Protein AF-A0ABC9TP26-F1 (afdb_monomer_lite)

pLDDT: mean 84.41, std 18.72, range [41.0, 98.38]

Radius of gyration: 18.38 Å; chains: 1; bounding box: 72×30×34 Å

Structure (mmCIF, N/CA/C/O backbone):
data_AF-A0ABC9TP26-F1
#
_entry.id   AF-A0ABC9TP26-F1
#
loop_
_atom_site.group_PDB
_atom_site.id
_atom_site.type_symbol
_atom_site.label_atom_id
_atom_site.label_alt_id
_atom_site.label_comp_id
_atom_site.label_asym_id
_atom_site.label_entity_id
_atom_site.label_seq_id
_atom_site.pdbx_PDB_ins_code
_atom_site.Cartn_x
_atom_site.Cartn_y
_atom_site.Cartn_z
_atom_site.occupancy
_atom_site.B_iso_or_equiv
_atom_site.auth_seq_id
_atom_site.auth_comp_id
_atom_site.auth_asym_id
_atom_site.auth_atom_id
_atom_site.pdbx_PDB_model_num
ATOM 1 N N . MET A 1 1 ? -57.073 4.319 11.121 1.00 42.69 1 MET A N 1
ATOM 2 C CA . MET A 1 1 ? -55.769 3.693 10.814 1.00 42.69 1 MET A CA 1
ATOM 3 C C . MET A 1 1 ? -54.971 4.643 9.929 1.00 42.69 1 MET A C 1
ATOM 5 O O . MET A 1 1 ? -55.357 4.848 8.791 1.00 42.69 1 MET A O 1
ATOM 9 N N . LYS A 1 2 ? -53.910 5.269 10.449 1.00 41.84 2 LYS A N 1
ATOM 10 C CA . LYS A 1 2 ? -52.912 5.992 9.644 1.00 41.84 2 LYS A CA 1
ATOM 11 C C . LYS A 1 2 ? -51.565 5.328 9.926 1.00 41.84 2 LYS A C 1
ATOM 13 O O . LYS A 1 2 ? -50.844 5.735 10.826 1.00 41.84 2 LYS A O 1
ATOM 18 N N . LYS A 1 3 ? -51.310 4.207 9.249 1.00 47.38 3 LYS A N 1
ATOM 19 C CA . LYS A 1 3 ? -50.003 3.542 9.237 1.00 47.38 3 LYS A CA 1
ATOM 20 C C . LYS A 1 3 ? -49.272 4.036 7.996 1.00 47.38 3 LYS A C 1
ATOM 22 O O . LYS A 1 3 ? -49.849 3.983 6.917 1.00 47.38 3 LYS A O 1
ATOM 27 N N . GLY A 1 4 ? -48.041 4.512 8.152 1.00 50.12 4 GLY A N 1
ATOM 28 C CA . GLY A 1 4 ? -47.207 4.840 6.995 1.00 50.12 4 GLY A CA 1
ATOM 29 C C . GLY A 1 4 ? -46.141 5.908 7.203 1.00 50.12 4 GLY A C 1
ATOM 30 O O . GLY A 1 4 ? -45.726 6.507 6.225 1.00 50.12 4 GLY A O 1
ATOM 31 N N . LEU A 1 5 ? -45.674 6.158 8.431 1.00 51.84 5 LEU A N 1
ATOM 32 C CA . LEU A 1 5 ? -44.532 7.053 8.680 1.00 51.84 5 LEU A CA 1
ATOM 33 C C . LEU A 1 5 ? -43.169 6.344 8.504 1.00 51.84 5 LEU A C 1
ATOM 35 O O . LEU A 1 5 ? -42.167 6.795 9.036 1.00 51.84 5 LEU A O 1
ATOM 39 N N . SER A 1 6 ? -43.106 5.208 7.803 1.00 51.06 6 SER A N 1
ATOM 40 C CA . SER A 1 6 ? -41.954 4.293 7.898 1.00 51.06 6 SER A CA 1
ATOM 41 C C . SER A 1 6 ? -41.142 4.108 6.611 1.00 51.06 6 SER A C 1
ATOM 43 O O . SER A 1 6 ? -40.437 3.112 6.488 1.00 51.06 6 SER A O 1
ATOM 45 N N . ILE A 1 7 ? -41.223 5.027 5.645 1.00 50.62 7 ILE A N 1
ATOM 46 C CA . ILE A 1 7 ? -40.463 4.907 4.379 1.00 50.62 7 ILE A CA 1
ATOM 47 C C . ILE A 1 7 ? -39.418 6.035 4.230 1.00 50.62 7 ILE A C 1
ATOM 49 O O . ILE A 1 7 ? -38.662 6.072 3.269 1.00 50.62 7 ILE A O 1
ATOM 53 N N . LEU A 1 8 ? -39.295 6.930 5.219 1.00 47.41 8 LEU A N 1
ATOM 54 C CA . LEU A 1 8 ? -38.427 8.113 5.129 1.00 47.41 8 LEU A CA 1
ATOM 55 C C . LEU A 1 8 ? -36.950 7.876 5.519 1.00 47.41 8 LEU A C 1
ATOM 57 O O . LEU A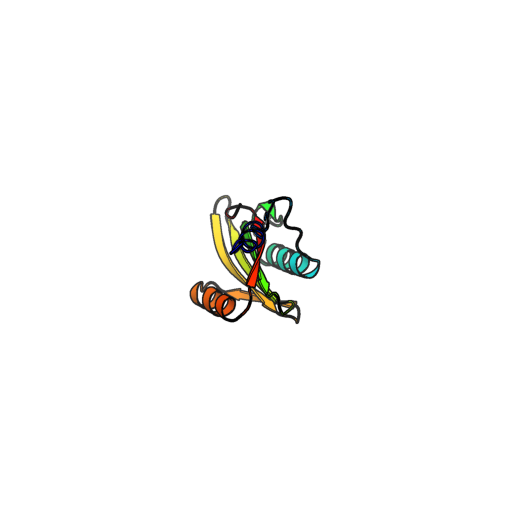 1 8 ? -36.172 8.819 5.488 1.00 47.41 8 LEU A O 1
ATOM 61 N N . LEU A 1 9 ? -36.537 6.659 5.899 1.00 49.06 9 LEU A N 1
ATOM 62 C CA . LEU A 1 9 ? -35.240 6.452 6.576 1.00 49.06 9 LEU A CA 1
ATOM 63 C C . LEU A 1 9 ? -34.271 5.451 5.930 1.00 49.06 9 LEU A C 1
ATOM 65 O O . LEU A 1 9 ? -33.179 5.277 6.453 1.00 49.06 9 LEU A O 1
ATOM 69 N N . MET A 1 10 ? -34.608 4.826 4.798 1.00 46.78 10 MET A N 1
ATOM 70 C CA . MET A 1 10 ? -33.730 3.807 4.182 1.00 46.78 10 MET A CA 1
ATOM 71 C C . MET A 1 10 ? -33.125 4.192 2.825 1.00 46.78 10 MET A C 1
ATOM 73 O O . MET A 1 10 ? -32.430 3.381 2.226 1.00 46.78 10 MET A O 1
ATOM 77 N N . LEU A 1 11 ? -33.356 5.412 2.326 1.00 47.22 11 LEU A N 1
ATOM 78 C CA . LEU A 1 11 ? -33.047 5.749 0.928 1.00 47.22 11 LEU A CA 1
ATOM 79 C C . LEU A 1 11 ? -31.828 6.643 0.678 1.00 47.22 11 LEU A C 1
ATOM 81 O O . LEU A 1 11 ? -31.513 6.869 -0.484 1.00 47.22 11 LEU A O 1
ATOM 85 N N . VAL A 1 12 ? -31.100 7.131 1.687 1.00 46.31 12 VAL A N 1
ATOM 86 C CA . VAL A 1 12 ? -29.942 8.011 1.418 1.00 46.31 12 VAL A CA 1
ATOM 87 C C . VAL A 1 12 ? -28.794 7.774 2.401 1.00 46.31 12 VAL A C 1
ATOM 89 O O . VAL A 1 12 ? -28.311 8.680 3.065 1.00 46.31 12 VAL A O 1
ATOM 92 N N . ALA A 1 13 ? -28.344 6.527 2.489 1.00 46.00 13 ALA A N 1
ATOM 93 C CA . ALA A 1 13 ? -26.960 6.223 2.856 1.00 46.00 13 ALA A CA 1
ATOM 94 C C . ALA A 1 13 ? -26.254 5.562 1.662 1.00 46.00 13 ALA A C 1
ATOM 96 O O . ALA A 1 13 ? -25.444 4.655 1.809 1.00 46.00 13 ALA A O 1
ATOM 97 N N . VAL A 1 14 ? -26.571 6.020 0.446 1.00 49.22 14 VAL A N 1
ATOM 98 C CA . VAL A 1 14 ? -25.613 5.933 -0.654 1.00 49.22 14 VAL A CA 1
ATOM 99 C C . VAL A 1 14 ? -24.560 6.968 -0.301 1.00 49.22 14 VAL A C 1
ATOM 101 O O . VAL A 1 14 ? -24.706 8.148 -0.611 1.00 49.22 14 VAL A O 1
ATOM 104 N N . ILE A 1 15 ? -23.564 6.529 0.468 1.00 52.81 15 ILE A N 1
ATOM 105 C CA . ILE A 1 15 ? -22.343 7.285 0.690 1.00 52.81 15 ILE A CA 1
ATOM 106 C C . ILE A 1 15 ? -21.819 7.561 -0.708 1.00 52.81 15 ILE A C 1
ATOM 108 O O . ILE A 1 15 ? -21.367 6.671 -1.428 1.00 52.81 15 ILE A O 1
ATOM 112 N N . THR A 1 16 ? -21.988 8.807 -1.118 1.00 45.94 16 THR A N 1
ATOM 113 C CA . THR A 1 16 ? -21.335 9.386 -2.266 1.00 45.94 16 THR A CA 1
ATOM 114 C C . THR A 1 16 ? -19.841 9.258 -2.007 1.00 45.94 16 THR A C 1
ATOM 116 O O . THR A 1 16 ? -19.231 10.139 -1.408 1.00 45.94 16 THR A O 1
ATOM 119 N N . LEU A 1 17 ? -19.240 8.155 -2.455 1.00 45.62 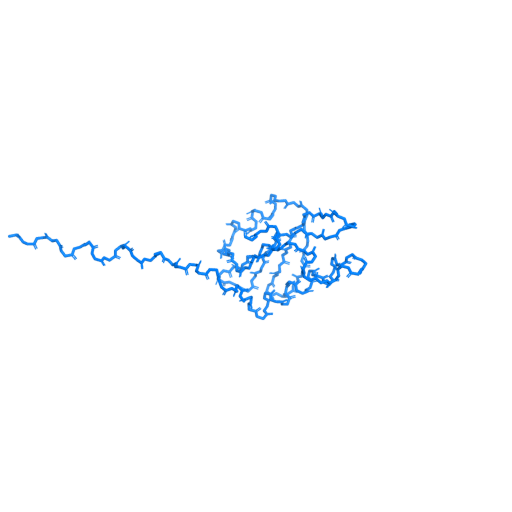17 LEU A N 1
ATOM 120 C CA . LEU A 1 17 ? -17.825 8.110 -2.790 1.00 45.62 17 LEU A CA 1
ATOM 121 C C . LEU A 1 17 ? -17.661 8.995 -4.028 1.00 45.62 17 LEU A C 1
ATOM 123 O O . LEU A 1 17 ? -17.472 8.532 -5.149 1.00 45.62 17 LEU A O 1
ATOM 127 N N . THR A 1 18 ? -17.830 10.302 -3.830 1.00 42.62 18 THR A N 1
ATOM 128 C CA . THR A 1 18 ? -17.322 11.316 -4.736 1.00 42.62 18 THR A CA 1
ATOM 129 C C . THR A 1 18 ? -15.824 11.101 -4.778 1.00 42.62 18 THR A C 1
ATOM 131 O O . THR A 1 18 ? -15.102 11.494 -3.864 1.00 42.62 18 THR A O 1
ATOM 134 N N . ALA A 1 19 ? -15.388 10.418 -5.831 1.00 41.00 19 ALA A N 1
ATOM 135 C CA . ALA A 1 19 ? -14.023 10.395 -6.302 1.00 41.00 19 ALA A CA 1
ATOM 136 C C . ALA A 1 19 ? -13.543 11.847 -6.442 1.00 41.00 19 ALA A C 1
ATOM 138 O O . ALA A 1 19 ? -13.814 12.520 -7.432 1.00 41.00 19 ALA A O 1
ATOM 139 N N . CYS A 1 20 ? -12.895 12.357 -5.401 1.00 41.81 20 CYS A N 1
ATOM 140 C CA . CYS A 1 20 ? -12.227 13.646 -5.410 1.00 41.81 20 CYS A CA 1
ATOM 141 C C . CYS A 1 20 ? -11.032 13.536 -4.461 1.00 41.81 20 CYS A C 1
ATOM 143 O O . CYS A 1 20 ? -11.118 13.874 -3.286 1.00 41.81 20 CYS A O 1
ATOM 145 N N . GLY A 1 21 ? -9.950 12.952 -4.985 1.00 46.22 21 GLY A N 1
ATOM 146 C CA . GLY A 1 21 ? -8.653 12.829 -4.325 1.00 46.22 21 GLY A CA 1
ATOM 147 C C . GLY A 1 21 ? -8.699 12.026 -3.031 1.00 46.22 21 GLY A C 1
ATOM 148 O O . GLY A 1 21 ? -8.729 12.609 -1.953 1.00 46.22 21 GLY A O 1
ATOM 149 N N . SER A 1 22 ? -8.655 10.695 -3.131 1.00 54.28 22 SER A N 1
ATOM 150 C CA . SER A 1 22 ? -8.297 9.821 -2.011 1.00 54.28 22 SER A CA 1
ATOM 151 C C . SER A 1 22 ? -6.983 10.312 -1.402 1.00 54.28 22 SER A C 1
ATOM 153 O O . SER A 1 22 ? -5.907 10.061 -1.943 1.00 54.28 22 SER A O 1
ATOM 155 N N . LYS A 1 23 ? -7.071 11.096 -0.328 1.00 73.75 23 LYS A N 1
ATOM 156 C CA . LYS A 1 23 ? -5.912 11.560 0.417 1.00 73.75 23 LYS A CA 1
ATOM 157 C C . LYS A 1 23 ? -5.637 10.490 1.454 1.00 73.75 23 LYS A C 1
ATOM 159 O O . LYS A 1 23 ? -6.394 10.370 2.414 1.00 73.75 23 LYS A O 1
ATOM 164 N N . LEU A 1 24 ? -4.594 9.701 1.216 1.00 89.00 24 LEU A N 1
ATOM 165 C CA . LEU A 1 24 ? -4.076 8.803 2.237 1.00 89.00 24 LEU A CA 1
ATOM 166 C C . LEU A 1 24 ? -3.756 9.621 3.489 1.00 89.00 24 LEU A C 1
ATOM 168 O O . LEU A 1 24 ? -3.357 10.792 3.411 1.00 89.00 24 LEU A O 1
ATOM 172 N N . ASP A 1 25 ? -3.930 9.003 4.651 1.00 91.06 25 ASP A N 1
ATOM 173 C CA . ASP A 1 25 ? -3.405 9.587 5.872 1.00 91.06 25 ASP A CA 1
ATOM 174 C C . ASP A 1 25 ? -1.861 9.576 5.856 1.00 91.06 25 ASP A C 1
ATOM 176 O O . ASP A 1 25 ? -1.204 9.131 4.909 1.00 91.06 25 ASP A O 1
ATOM 180 N N . LYS A 1 26 ? -1.245 10.083 6.925 1.00 93.12 26 LYS A N 1
ATOM 181 C CA . LYS A 1 26 ? 0.217 10.153 7.016 1.00 93.12 26 LYS A CA 1
ATOM 182 C C . LYS A 1 26 ? 0.887 8.773 6.934 1.00 93.12 26 LYS A C 1
ATOM 184 O O . LYS A 1 26 ? 1.984 8.677 6.389 1.00 93.12 26 LYS A O 1
ATOM 189 N N . THR A 1 27 ? 0.277 7.736 7.504 1.00 93.88 27 THR A N 1
ATOM 190 C CA . THR A 1 27 ? 0.813 6.370 7.495 1.00 93.88 27 THR A CA 1
ATOM 191 C C . THR A 1 27 ? 0.619 5.718 6.132 1.00 93.88 27 THR A C 1
ATOM 193 O O . THR A 1 27 ? 1.566 5.127 5.623 1.00 93.88 27 THR A O 1
ATOM 196 N N . GLY A 1 28 ? -0.534 5.905 5.494 1.00 94.94 28 GLY A N 1
ATOM 197 C CA . GLY A 1 28 ? -0.776 5.457 4.127 1.00 94.94 28 GLY A CA 1
ATOM 198 C C . GLY A 1 28 ? 0.179 6.102 3.116 1.00 94.94 28 GLY A C 1
ATOM 199 O O . GLY A 1 28 ? 0.734 5.410 2.263 1.00 94.94 28 GLY A O 1
ATOM 200 N N . GLU A 1 29 ? 0.453 7.406 3.238 1.00 95.50 29 GLU A N 1
ATOM 201 C CA . GLU A 1 29 ? 1.474 8.075 2.415 1.00 95.50 29 GLU A CA 1
ATOM 202 C C . GLU A 1 29 ? 2.878 7.515 2.687 1.00 95.50 29 GLU A C 1
ATOM 204 O O . GLU A 1 29 ? 3.656 7.313 1.756 1.00 95.50 29 GLU A O 1
ATOM 209 N N . GLU A 1 30 ? 3.224 7.234 3.947 1.00 96.12 30 GLU A N 1
ATOM 210 C CA . GLU A 1 30 ? 4.502 6.603 4.303 1.00 96.12 30 GLU A CA 1
ATOM 211 C C . GLU A 1 30 ? 4.640 5.213 3.666 1.00 96.12 30 GLU A C 1
ATOM 213 O O . GLU A 1 30 ? 5.673 4.920 3.063 1.00 96.12 30 GLU A O 1
ATOM 218 N N . PHE A 1 31 ? 3.593 4.390 3.746 1.00 97.38 31 PHE A N 1
ATOM 219 C CA . PHE A 1 31 ? 3.530 3.062 3.142 1.00 97.38 31 PHE A CA 1
ATOM 220 C C . PHE A 1 31 ? 3.728 3.114 1.622 1.00 97.38 31 PHE A C 1
ATOM 222 O O . PHE A 1 31 ? 4.644 2.481 1.096 1.00 97.38 31 PHE A O 1
ATOM 229 N N . LYS A 1 32 ? 2.945 3.945 0.921 1.00 96.44 32 LYS A N 1
ATOM 230 C CA . LYS A 1 32 ? 3.069 4.153 -0.530 1.00 96.44 32 LYS A CA 1
ATOM 231 C C . LYS A 1 32 ? 4.480 4.606 -0.914 1.00 96.44 32 LYS A C 1
ATOM 233 O O . LYS A 1 32 ? 5.087 4.049 -1.826 1.00 96.44 32 LYS A O 1
ATOM 238 N N . ASN A 1 33 ? 5.031 5.587 -0.199 1.00 95.94 33 ASN A N 1
ATOM 239 C CA . ASN A 1 33 ? 6.369 6.108 -0.479 1.00 95.94 33 ASN A CA 1
ATOM 240 C C . ASN A 1 33 ? 7.473 5.070 -0.229 1.00 95.94 33 ASN A C 1
ATOM 242 O O . ASN A 1 33 ? 8.461 5.060 -0.963 1.00 95.94 33 ASN A O 1
ATOM 246 N N . LYS A 1 34 ? 7.321 4.191 0.772 1.00 96.44 34 LYS A N 1
ATOM 247 C CA . LYS A 1 34 ? 8.251 3.071 0.984 1.00 96.44 34 LYS A CA 1
ATOM 248 C C . LYS A 1 34 ? 8.220 2.090 -0.186 1.00 96.44 34 LYS A C 1
ATOM 250 O O . LYS A 1 34 ? 9.291 1.770 -0.688 1.00 96.44 34 LYS A O 1
ATOM 255 N N . ILE A 1 35 ? 7.037 1.709 -0.679 1.00 97.19 35 ILE A N 1
ATOM 256 C CA . ILE A 1 35 ? 6.913 0.838 -1.862 1.00 97.19 35 ILE A CA 1
ATOM 257 C C . ILE A 1 35 ? 7.605 1.472 -3.071 1.00 97.19 35 ILE A C 1
ATOM 259 O O . ILE A 1 35 ? 8.459 0.844 -3.687 1.00 97.19 35 ILE A O 1
ATOM 263 N N . VAL A 1 36 ? 7.300 2.741 -3.374 1.00 95.88 36 VAL A N 1
ATOM 264 C CA . VAL A 1 36 ? 7.939 3.457 -4.493 1.00 95.88 36 VAL A CA 1
ATOM 265 C C . VAL A 1 36 ? 9.460 3.469 -4.344 1.00 95.88 36 VAL A C 1
ATOM 267 O O . VAL A 1 36 ? 10.171 3.316 -5.329 1.00 95.88 36 VAL A O 1
ATOM 270 N N . LYS A 1 37 ? 9.974 3.649 -3.125 1.00 94.06 37 LYS A N 1
ATOM 271 C CA . LYS A 1 37 ? 11.413 3.699 -2.861 1.00 94.06 37 LYS A CA 1
ATOM 272 C C . LYS A 1 37 ? 12.095 2.337 -3.015 1.00 94.06 37 LYS A C 1
ATOM 274 O O . LYS A 1 37 ? 13.205 2.296 -3.537 1.00 94.06 37 LYS A O 1
ATOM 279 N N . GLU A 1 38 ? 11.486 1.266 -2.514 1.00 93.88 38 GLU A N 1
ATOM 280 C CA . GLU A 1 38 ? 12.081 -0.078 -2.515 1.00 93.88 38 GLU A CA 1
ATOM 281 C C . GLU A 1 38 ? 11.969 -0.769 -3.875 1.00 93.88 38 GLU A C 1
ATOM 283 O O . GLU A 1 38 ? 12.870 -1.505 -4.265 1.00 93.88 38 GLU A O 1
ATOM 288 N N . GLU A 1 39 ? 10.911 -0.470 -4.627 1.00 93.44 39 GLU A N 1
ATOM 289 C CA . GLU A 1 39 ? 10.599 -1.131 -5.895 1.00 93.44 39 GLU A CA 1
ATOM 290 C C . GLU A 1 39 ? 10.867 -0.241 -7.122 1.00 93.44 39 GLU A C 1
ATOM 292 O O . GLU A 1 39 ? 10.520 -0.593 -8.249 1.00 93.44 39 GLU A O 1
ATOM 297 N N . ALA A 1 40 ? 11.481 0.932 -6.932 1.00 83.25 40 ALA A N 1
ATOM 298 C CA . ALA A 1 40 ? 11.883 1.795 -8.038 1.00 83.25 40 ALA A CA 1
ATOM 299 C C . ALA A 1 40 ? 12.871 1.074 -8.964 1.00 83.25 40 ALA A C 1
ATOM 301 O O . ALA A 1 40 ? 13.985 0.721 -8.572 1.00 83.25 40 ALA A O 1
ATOM 302 N N . TYR A 1 41 ? 12.504 0.952 -10.236 1.00 82.62 41 TYR A N 1
ATOM 303 C CA . TYR A 1 41 ? 13.406 0.476 -11.275 1.00 82.62 41 TYR A CA 1
ATOM 304 C C . TYR A 1 41 ? 14.066 1.649 -12.007 1.00 82.62 41 TYR A C 1
ATOM 306 O O . TYR A 1 41 ? 13.381 2.466 -12.624 1.00 82.62 41 TYR A O 1
ATOM 314 N N . LYS A 1 42 ? 15.404 1.716 -11.983 1.00 86.25 42 LYS A N 1
ATOM 315 C CA . LYS A 1 42 ? 16.201 2.797 -12.599 1.00 86.25 42 LYS A CA 1
ATOM 316 C C . LYS A 1 42 ? 15.694 4.186 -12.166 1.00 86.25 42 LYS A C 1
ATOM 318 O O . LYS A 1 42 ? 15.775 4.540 -10.995 1.00 86.25 42 LYS A O 1
ATOM 323 N N . ASP A 1 43 ? 15.192 4.972 -13.108 1.00 83.62 43 ASP A N 1
ATOM 324 C CA . ASP A 1 43 ? 14.661 6.322 -12.951 1.00 83.62 43 ASP A CA 1
ATOM 325 C C . ASP A 1 43 ? 13.137 6.356 -12.732 1.00 83.62 43 ASP A C 1
ATOM 327 O O . ASP A 1 43 ? 12.564 7.424 -12.515 1.00 83.62 43 ASP A O 1
ATOM 331 N N . LYS A 1 44 ? 12.468 5.195 -12.691 1.00 84.12 44 LYS A N 1
ATOM 332 C CA . LYS A 1 44 ? 11.023 5.061 -12.434 1.00 84.12 44 LYS A CA 1
ATOM 333 C C . LYS A 1 44 ? 10.684 5.125 -10.940 1.00 84.12 44 LYS A C 1
ATOM 335 O O . LYS A 1 44 ? 9.914 4.326 -10.423 1.00 84.12 44 LYS A O 1
ATOM 340 N N . ASN A 1 45 ? 11.248 6.104 -10.236 1.00 84.94 45 ASN A N 1
ATOM 341 C CA . ASN A 1 45 ? 11.073 6.321 -8.794 1.00 84.94 45 ASN A CA 1
ATOM 342 C C . ASN A 1 45 ? 9.910 7.267 -8.441 1.00 84.94 45 ASN A C 1
ATOM 344 O O . ASN A 1 45 ? 9.807 7.743 -7.310 1.00 84.94 45 ASN A O 1
ATOM 348 N N . LYS A 1 46 ? 9.058 7.581 -9.417 1.00 88.88 46 LYS A N 1
ATOM 349 C CA . LYS A 1 46 ? 7.859 8.398 -9.221 1.00 88.88 46 LYS A CA 1
ATOM 350 C C . LYS A 1 46 ? 6.626 7.515 -9.136 1.00 88.88 46 LYS A C 1
ATOM 352 O O . LYS A 1 46 ? 6.492 6.588 -9.931 1.00 88.88 46 LYS A O 1
ATOM 357 N N . GLU A 1 47 ? 5.703 7.887 -8.251 1.00 90.38 47 GLU A N 1
ATOM 358 C CA . GLU A 1 47 ? 4.405 7.226 -8.047 1.00 90.38 47 GLU A CA 1
ATOM 359 C C . GLU A 1 47 ? 3.628 7.002 -9.355 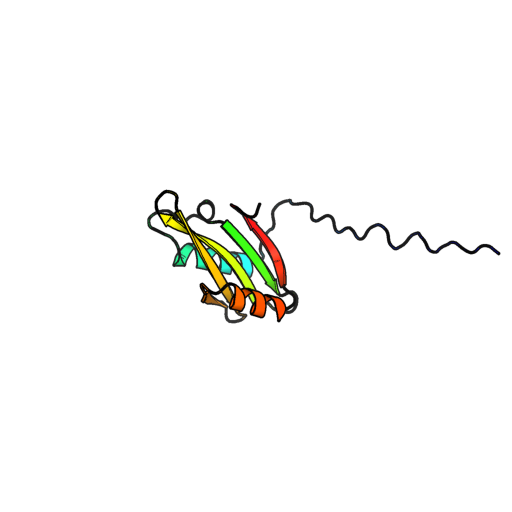1.00 90.38 47 GLU A C 1
ATOM 361 O O . GLU A 1 47 ? 3.020 5.955 -9.531 1.00 90.38 47 GLU A O 1
ATOM 366 N N . GLU A 1 48 ? 3.705 7.938 -10.306 1.00 90.88 48 GLU A N 1
ATOM 367 C CA . GLU A 1 48 ? 3.014 7.857 -11.604 1.00 90.88 48 GLU A CA 1
ATOM 368 C C . GLU A 1 48 ? 3.408 6.642 -12.462 1.00 90.88 48 GLU A C 1
ATOM 370 O O . GLU A 1 48 ? 2.662 6.266 -13.363 1.00 90.88 48 GLU A O 1
ATOM 375 N N . ASN A 1 49 ? 4.559 6.020 -12.178 1.00 92.69 49 ASN A N 1
ATOM 376 C CA . ASN A 1 49 ? 5.020 4.810 -12.863 1.00 92.69 49 ASN A CA 1
ATOM 377 C C . ASN A 1 49 ? 4.433 3.518 -12.277 1.00 92.69 49 ASN A C 1
ATOM 379 O O . ASN A 1 49 ? 4.661 2.441 -12.824 1.00 92.69 49 ASN A O 1
ATOM 383 N N . PHE A 1 50 ? 3.709 3.617 -11.165 1.00 94.88 50 PHE A N 1
ATOM 384 C CA . PHE A 1 50 ? 3.088 2.500 -10.470 1.00 94.88 50 PHE A CA 1
ATOM 385 C C . PHE A 1 50 ? 1.570 2.550 -10.666 1.00 94.88 50 PHE A C 1
ATOM 387 O O . PHE A 1 50 ? 0.982 3.586 -10.984 1.00 94.88 50 PHE A O 1
ATOM 394 N N . SER A 1 51 ? 0.900 1.421 -10.447 1.00 95.44 51 SER A N 1
ATOM 395 C CA . SER A 1 51 ? -0.550 1.414 -10.210 1.00 95.44 51 SER A CA 1
ATOM 396 C C . SER A 1 51 ? -0.813 0.884 -8.820 1.00 95.44 51 SER A C 1
ATOM 398 O O . SER A 1 51 ? -0.358 -0.210 -8.513 1.00 95.44 51 SER A O 1
ATOM 400 N N . PHE A 1 52 ? -1.540 1.642 -8.006 1.00 96.56 52 PHE A N 1
ATOM 401 C CA . PHE A 1 52 ? -1.812 1.288 -6.618 1.00 96.56 52 PHE A CA 1
ATOM 402 C C . PHE A 1 52 ? -3.296 1.033 -6.390 1.00 96.56 52 PHE A C 1
ATOM 404 O O . PHE A 1 52 ? -4.141 1.822 -6.819 1.00 96.56 52 PHE A O 1
ATOM 411 N N . LEU A 1 53 ? -3.590 -0.011 -5.627 1.00 97.19 53 LEU A N 1
ATOM 412 C CA . LEU A 1 53 ? -4.868 -0.244 -4.977 1.00 97.19 53 LEU A CA 1
ATOM 413 C C . LEU A 1 53 ? -4.594 -0.525 -3.498 1.00 97.19 53 LEU A C 1
ATOM 415 O O . LEU A 1 53 ? -4.187 -1.624 -3.131 1.00 97.19 53 LEU A O 1
ATOM 419 N N . ILE A 1 54 ? -4.764 0.501 -2.662 1.00 97.50 54 ILE A N 1
ATOM 420 C CA . ILE A 1 54 ? -4.389 0.463 -1.244 1.00 97.50 54 ILE A CA 1
ATOM 421 C C . ILE A 1 54 ? -5.633 0.321 -0.383 1.00 97.50 54 ILE A C 1
ATOM 423 O O . ILE A 1 54 ? -6.619 1.049 -0.548 1.00 97.50 54 ILE A O 1
ATOM 427 N N . TYR A 1 55 ? -5.528 -0.587 0.574 1.00 97.06 55 TYR A N 1
ATOM 428 C CA . TYR A 1 55 ? -6.516 -0.861 1.590 1.00 97.06 55 TYR A CA 1
ATOM 429 C C . TYR A 1 55 ? -5.991 -0.471 2.968 1.00 97.06 55 TYR A C 1
ATOM 431 O O . TYR A 1 55 ? -4.813 -0.677 3.262 1.00 97.06 55 TYR A O 1
ATOM 439 N N . GLN A 1 56 ? -6.881 0.039 3.810 1.00 96.38 56 GLN A N 1
ATOM 440 C CA . GLN A 1 56 ? -6.633 0.293 5.225 1.00 96.38 56 GLN A CA 1
ATOM 441 C C . GLN A 1 56 ? -7.597 -0.558 6.043 1.00 96.38 56 GLN A C 1
ATOM 443 O O . GLN A 1 56 ? -8.784 -0.616 5.723 1.00 96.38 56 GLN A O 1
ATOM 448 N N . ASP A 1 57 ? -7.084 -1.224 7.070 1.00 95.75 57 ASP A N 1
ATOM 449 C CA . ASP A 1 57 ? -7.923 -1.874 8.075 1.00 95.75 57 ASP A CA 1
ATOM 450 C C . ASP A 1 57 ? -8.567 -0.799 8.953 1.00 95.75 57 ASP A C 1
ATOM 452 O O . ASP A 1 57 ? -7.881 0.092 9.442 1.00 95.75 57 ASP A O 1
ATOM 456 N N . LYS A 1 58 ? -9.880 -0.843 9.151 1.00 92.50 58 LYS A N 1
ATOM 457 C CA . LYS A 1 58 ? -10.598 0.234 9.851 1.00 92.50 58 LYS A CA 1
ATOM 458 C C . LYS A 1 58 ? -10.377 0.244 11.359 1.00 92.50 58 LYS A C 1
ATOM 460 O O . LYS A 1 58 ? -10.521 1.291 11.990 1.00 92.50 58 LYS A O 1
ATOM 465 N N . ASP A 1 59 ? -10.023 -0.908 11.917 1.00 92.00 59 ASP A N 1
ATOM 466 C CA . ASP A 1 59 ? -9.870 -1.112 13.356 1.00 92.00 59 ASP A CA 1
ATOM 467 C C . ASP A 1 59 ? -8.406 -1.015 13.819 1.00 92.00 59 ASP A C 1
ATOM 469 O O . ASP A 1 59 ? -8.130 -1.025 15.020 1.00 92.00 59 ASP A O 1
ATOM 473 N N . SER A 1 60 ? -7.455 -0.899 12.889 1.00 89.44 60 SER A N 1
ATOM 474 C CA . SER A 1 60 ? -6.020 -0.824 13.177 1.00 89.44 60 SER A CA 1
ATOM 475 C C . SER A 1 60 ? -5.293 0.107 12.205 1.00 89.44 60 SER A C 1
ATOM 477 O O . SER A 1 60 ? -5.870 0.627 11.260 1.00 89.44 60 SER A O 1
ATOM 479 N N . ASN A 1 61 ? -3.996 0.344 12.408 1.00 88.81 61 ASN A N 1
ATOM 480 C CA . ASN A 1 61 ? -3.199 1.150 11.473 1.00 88.81 61 ASN A CA 1
ATOM 481 C C . ASN A 1 61 ? -2.444 0.282 10.449 1.00 88.81 61 ASN A C 1
ATOM 483 O O . ASN A 1 61 ? -1.294 0.568 10.111 1.00 88.81 61 ASN A O 1
ATOM 487 N N . ARG A 1 62 ? -3.076 -0.813 10.002 1.00 96.12 62 ARG A N 1
ATOM 488 C CA . ARG A 1 62 ? -2.507 -1.768 9.043 1.00 96.12 62 ARG A CA 1
ATOM 489 C C . ARG A 1 62 ? -2.943 -1.439 7.622 1.00 96.12 62 ARG A C 1
ATOM 491 O O . ARG A 1 62 ? -4.101 -1.098 7.382 1.00 96.12 62 ARG A O 1
ATOM 49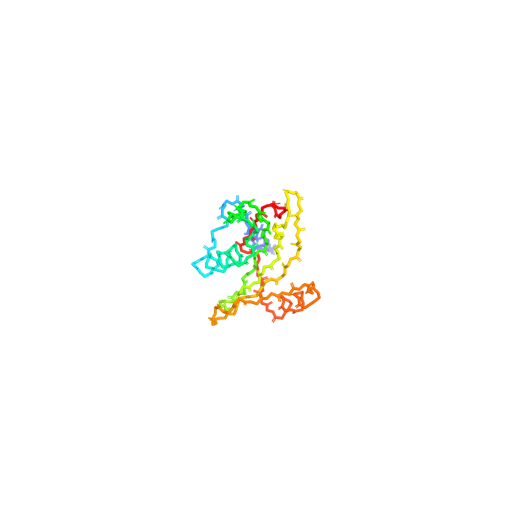8 N N . TYR A 1 63 ? -2.033 -1.629 6.673 1.00 97.75 63 TYR A N 1
ATOM 499 C CA . TYR A 1 63 ? -2.291 -1.401 5.256 1.00 97.75 63 TYR A CA 1
ATOM 500 C C . TYR A 1 63 ? -1.950 -2.618 4.413 1.00 97.75 63 TYR A C 1
ATOM 502 O O . TYR A 1 63 ? -1.021 -3.365 4.711 1.00 97.75 63 TYR A O 1
ATOM 510 N N . LEU A 1 64 ? -2.697 -2.771 3.326 1.00 98.06 64 LEU A N 1
ATOM 511 C CA . LEU A 1 64 ? -2.434 -3.733 2.267 1.00 98.06 64 LEU A CA 1
ATOM 512 C C . LEU A 1 64 ? -2.407 -2.992 0.934 1.00 98.06 64 LEU A C 1
ATOM 514 O O . LEU A 1 64 ? -3.157 -2.033 0.753 1.00 98.06 64 LEU A O 1
ATOM 518 N N . ALA A 1 65 ? -1.591 -3.427 -0.018 1.00 98.19 65 ALA A N 1
ATOM 519 C CA . ALA A 1 65 ? -1.643 -2.888 -1.370 1.00 98.19 65 ALA A CA 1
ATOM 520 C C . ALA A 1 65 ? -1.481 -3.971 -2.432 1.00 98.19 65 ALA A C 1
ATOM 522 O O . ALA A 1 65 ? -0.590 -4.807 -2.337 1.00 98.19 65 ALA A O 1
ATOM 523 N N . ASP A 1 66 ? -2.326 -3.895 -3.454 1.00 98.25 66 ASP A N 1
ATOM 524 C CA . ASP A 1 66 ? -2.128 -4.536 -4.751 1.00 98.25 66 ASP A CA 1
ATOM 525 C C . ASP A 1 66 ? -1.471 -3.497 -5.670 1.00 98.25 66 ASP A C 1
ATOM 527 O O . ASP A 1 66 ? -1.993 -2.386 -5.848 1.00 98.25 66 ASP A O 1
ATOM 531 N N . VAL A 1 67 ? -0.264 -3.808 -6.148 1.00 97.75 67 VAL A N 1
ATOM 532 C CA . VAL A 1 67 ? 0.598 -2.842 -6.827 1.00 97.75 67 VAL A CA 1
ATOM 533 C C . VAL A 1 67 ? 1.191 -3.423 -8.097 1.00 97.75 67 VAL A C 1
ATOM 535 O O . VAL A 1 67 ? 1.866 -4.447 -8.079 1.00 97.75 67 VAL A O 1
ATOM 538 N N . TRP A 1 68 ? 1.043 -2.683 -9.193 1.00 96.06 68 TRP A N 1
ATOM 539 C CA . TRP A 1 68 ? 1.802 -2.925 -10.416 1.00 96.06 68 TRP A CA 1
ATOM 540 C C . TRP A 1 68 ? 3.088 -2.103 -10.378 1.00 96.06 68 TRP A C 1
ATOM 542 O O . TRP A 1 68 ? 3.051 -0.879 -10.523 1.00 96.06 68 TRP A O 1
ATOM 552 N N . VAL A 1 69 ? 4.206 -2.793 -10.168 1.00 94.56 69 VAL A N 1
ATOM 553 C CA . VAL A 1 69 ? 5.563 -2.252 -10.044 1.00 94.56 69 VAL A CA 1
ATOM 554 C C . VAL A 1 69 ? 6.247 -2.206 -11.414 1.00 94.56 69 VAL A C 1
ATOM 556 O O . VAL A 1 69 ? 6.215 -3.212 -12.126 1.00 94.56 69 VAL A O 1
ATOM 559 N N . PRO A 1 70 ? 6.898 -1.097 -11.807 1.00 92.25 70 PRO A N 1
ATOM 560 C CA . PRO A 1 70 ? 7.610 -1.006 -13.080 1.00 92.25 70 PRO A CA 1
ATOM 561 C C . PRO A 1 70 ? 8.899 -1.846 -13.087 1.00 92.25 70 PRO A C 1
ATOM 563 O O . PRO A 1 70 ? 9.687 -1.768 -12.151 1.00 92.25 70 PRO A O 1
ATOM 566 N N . VAL A 1 71 ? 9.164 -2.585 -14.173 1.00 87.12 71 VAL A N 1
ATOM 567 C CA . VAL A 1 71 ? 10.383 -3.423 -14.304 1.00 87.12 71 VAL A CA 1
ATOM 568 C C . VAL A 1 71 ? 11.185 -3.200 -15.589 1.00 87.12 71 VAL A C 1
ATOM 570 O O . VAL A 1 71 ? 12.399 -3.358 -15.575 1.00 87.12 71 VAL A O 1
ATOM 573 N N . GLU A 1 72 ? 10.547 -2.791 -16.689 1.00 84.12 72 GLU A N 1
ATOM 574 C CA . GLU A 1 72 ? 11.201 -2.409 -17.956 1.00 84.12 72 GLU A CA 1
ATOM 575 C C . GLU A 1 72 ? 10.440 -1.242 -18.606 1.00 84.12 72 GLU A C 1
ATOM 577 O O . GLU A 1 72 ? 9.518 -0.706 -17.988 1.00 84.12 72 GLU A O 1
ATOM 582 N N . GLU A 1 73 ? 10.831 -0.794 -19.808 1.00 74.56 73 GLU A N 1
ATOM 583 C CA . GLU A 1 73 ? 10.304 0.428 -20.446 1.00 74.56 73 GLU A CA 1
ATOM 584 C C . GLU A 1 73 ? 8.767 0.452 -20.505 1.00 74.56 73 GLU A C 1
ATOM 586 O O . GLU A 1 73 ? 8.194 1.468 -20.114 1.00 74.56 73 GLU A O 1
ATOM 591 N N . ASP A 1 74 ? 8.119 -0.697 -20.736 1.00 76.12 74 ASP A N 1
ATOM 592 C CA . ASP A 1 74 ? 6.652 -0.822 -20.826 1.00 76.12 74 ASP A CA 1
ATOM 593 C C . ASP A 1 74 ? 6.056 -2.001 -20.029 1.00 76.12 74 ASP A C 1
ATOM 595 O O . ASP A 1 74 ? 4.902 -2.388 -20.228 1.00 76.12 74 ASP A O 1
ATOM 599 N N . SER A 1 75 ? 6.826 -2.579 -19.104 1.00 84.62 75 SER A N 1
ATOM 600 C CA . SER A 1 75 ? 6.415 -3.763 -18.337 1.00 84.62 75 SER A CA 1
ATOM 601 C C . SER A 1 75 ? 6.231 -3.444 -16.859 1.00 84.62 75 SER A C 1
ATOM 603 O O . SER A 1 75 ? 7.008 -2.686 -16.269 1.00 84.62 75 SER A O 1
ATOM 605 N N . ALA A 1 76 ? 5.229 -4.079 -16.250 1.00 89.81 76 ALA A N 1
ATOM 606 C CA . ALA A 1 76 ? 5.002 -4.036 -14.814 1.00 89.81 76 ALA A CA 1
ATOM 607 C C . ALA A 1 76 ? 4.669 -5.428 -14.269 1.00 89.81 76 ALA A C 1
ATOM 609 O O . ALA A 1 76 ? 3.972 -6.196 -14.936 1.00 89.81 76 ALA A O 1
ATOM 610 N N . LEU A 1 77 ? 5.148 -5.723 -13.062 1.00 94.25 77 LEU A N 1
ATOM 611 C CA . LEU A 1 77 ? 4.825 -6.936 -12.314 1.00 94.25 77 LEU A CA 1
ATOM 612 C C . LEU A 1 77 ? 3.864 -6.606 -11.178 1.00 94.25 77 LEU A C 1
ATOM 614 O O . LEU A 1 77 ? 3.967 -5.548 -10.561 1.00 94.25 77 LEU A O 1
ATOM 618 N N . GLU A 1 78 ? 2.924 -7.507 -10.929 1.00 96.69 78 GLU A N 1
ATOM 619 C CA . GLU A 1 78 ? 1.982 -7.378 -9.825 1.00 96.69 78 GLU A CA 1
ATOM 620 C C . GLU A 1 78 ? 2.603 -7.954 -8.550 1.00 96.69 78 GLU A C 1
ATOM 622 O O . GLU A 1 78 ? 3.077 -9.090 -8.533 1.00 96.69 78 GLU A O 1
ATOM 627 N N . TYR A 1 79 ? 2.601 -7.151 -7.492 1.00 97.69 79 TYR A N 1
ATOM 628 C CA . TYR A 1 79 ? 3.078 -7.517 -6.169 1.00 97.69 79 TYR A CA 1
ATOM 629 C C . TYR A 1 79 ? 2.082 -7.064 -5.108 1.00 97.69 79 TYR A C 1
ATOM 631 O O . TYR A 1 79 ? 1.387 -6.056 -5.254 1.00 97.69 79 TYR A O 1
ATOM 639 N N . TYR A 1 80 ? 2.071 -7.802 -4.006 1.00 98.31 80 TYR A N 1
ATOM 640 C CA . TYR A 1 80 ? 1.207 -7.559 -2.866 1.00 98.31 80 TYR A CA 1
ATOM 641 C C . TYR A 1 80 ? 2.044 -7.104 -1.678 1.00 98.31 80 TYR A C 1
ATOM 643 O O . TYR A 1 80 ? 2.991 -7.787 -1.289 1.00 98.31 80 TYR A O 1
ATOM 651 N N . PHE A 1 81 ? 1.692 -5.963 -1.097 1.00 98.38 81 PHE A N 1
ATOM 652 C CA . PHE A 1 81 ? 2.436 -5.354 0.000 1.00 98.38 81 PHE A CA 1
ATOM 653 C C . PHE A 1 81 ? 1.608 -5.292 1.273 1.00 98.38 81 PHE A C 1
ATOM 655 O O . PHE A 1 81 ? 0.396 -5.072 1.229 1.00 98.38 81 PHE A O 1
ATOM 662 N N . TYR A 1 82 ? 2.295 -5.426 2.402 1.00 97.69 82 TYR A N 1
ATOM 663 C CA . TYR A 1 82 ? 1.718 -5.427 3.739 1.00 97.69 82 TYR A CA 1
ATOM 664 C C . TYR A 1 82 ? 2.450 -4.400 4.593 1.00 97.69 82 TYR A C 1
ATOM 666 O O . TYR A 1 82 ? 3.674 -4.284 4.519 1.00 97.69 82 TYR A O 1
ATOM 674 N N . TYR A 1 83 ? 1.698 -3.666 5.403 1.00 97.19 83 TYR A N 1
ATOM 675 C CA . TYR A 1 83 ? 2.228 -2.710 6.361 1.00 97.19 83 TYR A CA 1
ATOM 676 C C . TYR A 1 83 ? 1.565 -2.936 7.709 1.00 97.19 83 TYR A C 1
ATOM 678 O O . TYR A 1 83 ? 0.362 -2.709 7.855 1.00 97.19 83 TYR A O 1
ATOM 686 N N . ASP A 1 84 ? 2.330 -3.426 8.676 1.00 94.19 84 ASP A N 1
ATOM 687 C CA . ASP A 1 84 ? 1.831 -3.636 10.031 1.00 94.19 84 ASP A CA 1
ATOM 688 C C . ASP A 1 84 ? 1.893 -2.350 10.876 1.00 94.19 84 ASP A C 1
ATOM 690 O O . ASP A 1 84 ? 2.371 -1.299 10.440 1.0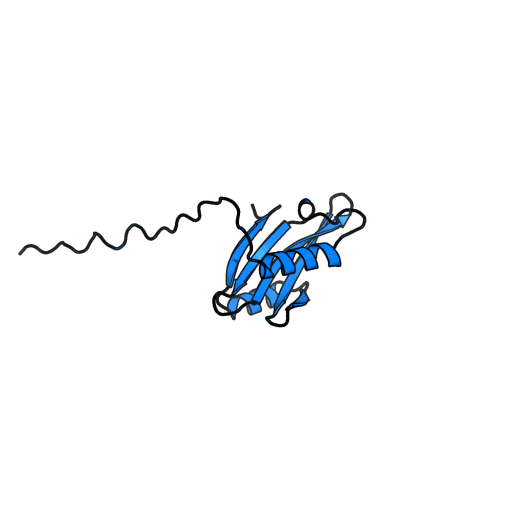0 94.19 84 ASP A O 1
ATOM 694 N N . GLU A 1 85 ? 1.392 -2.422 12.109 1.00 93.31 85 GLU A N 1
ATOM 695 C CA . GLU A 1 85 ? 1.373 -1.284 13.038 1.00 93.31 85 GLU A CA 1
ATOM 696 C C . GLU A 1 85 ? 2.786 -0.837 13.460 1.00 93.31 85 GLU A C 1
ATOM 698 O O . GLU A 1 85 ? 3.006 0.341 13.756 1.00 93.31 85 GLU A O 1
ATOM 703 N N . ASP A 1 86 ? 3.757 -1.755 13.403 1.00 94.81 86 ASP A N 1
ATOM 704 C CA . ASP A 1 86 ? 5.187 -1.498 13.599 1.00 94.81 86 ASP A CA 1
ATOM 705 C C . ASP A 1 86 ? 5.853 -0.897 12.347 1.00 94.81 86 ASP A C 1
ATOM 707 O O . ASP A 1 86 ? 7.068 -0.662 12.336 1.00 94.81 86 ASP A O 1
ATOM 711 N N . LYS A 1 87 ? 5.071 -0.602 11.298 1.00 93.12 87 LYS A N 1
ATOM 712 C CA . LYS A 1 87 ? 5.515 0.012 10.042 1.00 93.12 87 LYS A CA 1
ATOM 713 C C . LYS A 1 87 ? 6.517 -0.842 9.268 1.00 93.12 87 LYS A C 1
ATOM 715 O O . LYS A 1 87 ? 7.370 -0.303 8.542 1.00 93.12 87 LYS A O 1
ATOM 720 N N . ARG A 1 88 ? 6.444 -2.162 9.425 1.00 95.56 88 ARG A N 1
ATOM 721 C CA . ARG A 1 88 ? 7.239 -3.113 8.648 1.00 95.56 88 ARG A CA 1
ATOM 722 C C . ARG A 1 88 ? 6.584 -3.299 7.292 1.00 95.56 88 ARG A C 1
ATOM 724 O O . ARG A 1 88 ? 5.388 -3.551 7.214 1.00 95.56 88 ARG A O 1
ATOM 731 N N . LEU A 1 89 ? 7.384 -3.131 6.244 1.00 97.12 89 LEU A N 1
ATOM 732 C CA . LEU A 1 89 ? 6.968 -3.396 4.876 1.00 97.12 89 LEU A CA 1
ATOM 733 C C . LEU A 1 89 ? 7.318 -4.843 4.545 1.00 97.12 89 LEU A C 1
ATOM 735 O O . LEU A 1 89 ? 8.477 -5.232 4.678 1.00 97.12 89 LEU A O 1
ATOM 739 N N . ASP A 1 90 ? 6.320 -5.610 4.126 1.00 96.94 90 ASP A N 1
ATOM 740 C CA . ASP A 1 90 ? 6.509 -6.965 3.613 1.00 96.94 90 ASP A CA 1
ATOM 741 C C . ASP A 1 90 ? 5.927 -7.087 2.201 1.00 96.94 90 ASP A C 1
ATOM 743 O O . ASP A 1 90 ? 5.034 -6.320 1.820 1.00 96.94 90 ASP A O 1
ATOM 747 N N . LYS A 1 91 ? 6.437 -8.047 1.426 1.00 96.44 91 LYS A N 1
ATOM 748 C CA . LYS A 1 91 ? 6.088 -8.263 0.017 1.00 96.44 91 LYS A CA 1
ATOM 749 C C . LYS A 1 91 ? 5.747 -9.725 -0.250 1.00 96.44 91 LYS A C 1
ATOM 751 O O . LYS A 1 91 ? 6.417 -10.637 0.222 1.00 96.44 91 LYS A O 1
ATOM 756 N N . SER A 1 92 ? 4.743 -9.951 -1.089 1.00 95.75 92 SER A N 1
ATOM 757 C CA . SER A 1 92 ? 4.361 -11.270 -1.580 1.00 95.75 92 SER A CA 1
ATOM 758 C C . SER A 1 92 ? 4.009 -11.239 -3.065 1.00 95.75 92 SER A C 1
ATOM 760 O O . SER A 1 92 ? 3.526 -10.238 -3.587 1.00 95.75 92 SER A O 1
ATOM 762 N N . GLU A 1 93 ? 4.206 -12.372 -3.730 1.00 96.38 93 GLU A N 1
ATOM 763 C CA . GLU A 1 93 ? 3.699 -12.660 -5.082 1.00 96.38 93 GLU A CA 1
ATOM 764 C C . GLU A 1 93 ? 2.387 -13.466 -5.035 1.00 96.38 93 GLU A C 1
ATOM 766 O O . GLU A 1 93 ? 1.752 -13.715 -6.057 1.00 96.38 93 GLU A O 1
ATOM 771 N N . SER A 1 94 ? 1.963 -13.909 -3.844 1.00 97.12 94 SER A N 1
ATOM 772 C CA . SER A 1 94 ? 0.799 -14.778 -3.683 1.00 97.12 94 SER A CA 1
ATOM 773 C C . SER A 1 94 ? -0.478 -13.971 -3.494 1.00 97.12 94 SER A C 1
ATOM 775 O O . SER A 1 94 ? -0.761 -13.470 -2.403 1.00 97.12 94 SER A O 1
ATOM 777 N N . LYS A 1 95 ? -1.306 -13.945 -4.541 1.00 96.69 95 LYS A N 1
ATOM 778 C CA . LYS A 1 95 ? -2.655 -13.380 -4.468 1.00 96.69 95 LYS A CA 1
ATOM 779 C C . LYS A 1 95 ? -3.517 -14.052 -3.400 1.00 96.69 95 LYS A C 1
ATOM 781 O O . LYS A 1 95 ? -4.261 -13.378 -2.701 1.00 96.69 95 LYS A O 1
ATOM 786 N N . ALA A 1 96 ? -3.406 -15.373 -3.264 1.00 97.44 96 ALA A N 1
ATOM 787 C CA . ALA A 1 96 ? -4.185 -16.122 -2.284 1.00 97.44 96 ALA A CA 1
ATOM 788 C C . ALA A 1 96 ? -3.858 -15.673 -0.851 1.00 97.44 96 ALA A C 1
ATOM 790 O O . ALA A 1 96 ? -4.767 -15.396 -0.080 1.00 97.44 96 ALA A O 1
ATOM 791 N N . ALA A 1 97 ? -2.570 -15.505 -0.526 1.00 96.38 97 ALA A N 1
ATOM 792 C CA . ALA A 1 97 ? -2.160 -15.015 0.791 1.00 96.38 97 ALA A CA 1
ATOM 793 C C . ALA A 1 97 ? -2.642 -13.576 1.049 1.00 96.38 97 ALA A C 1
ATOM 795 O O . ALA A 1 97 ? -3.059 -13.252 2.160 1.00 96.38 97 ALA A O 1
ATOM 796 N N . PHE A 1 98 ? -2.621 -12.729 0.017 1.00 97.94 98 PHE A N 1
ATOM 797 C CA . PHE A 1 98 ? -3.143 -11.367 0.098 1.00 97.94 98 PHE A CA 1
ATOM 798 C C . PHE A 1 98 ? -4.649 -11.339 0.356 1.00 97.94 98 PHE A C 1
ATOM 800 O O . PHE A 1 98 ? -5.109 -10.621 1.244 1.00 97.94 98 PHE A O 1
ATOM 807 N N . ASP A 1 99 ? -5.411 -12.135 -0.394 1.00 97.69 99 ASP A N 1
ATOM 808 C CA . ASP A 1 99 ? -6.863 -12.219 -0.257 1.00 97.69 99 ASP A CA 1
ATOM 809 C C . ASP A 1 99 ? -7.261 -12.805 1.108 1.00 97.69 99 ASP A C 1
ATOM 811 O O . ASP A 1 99 ? -8.177 -12.279 1.739 1.00 97.69 99 ASP A O 1
ATOM 815 N N . ASP A 1 100 ? -6.538 -13.813 1.607 1.00 97.25 100 ASP A N 1
ATOM 816 C CA . ASP A 1 100 ? -6.744 -14.380 2.946 1.00 97.25 100 ASP A CA 1
ATOM 817 C C . ASP A 1 100 ? -6.476 -13.340 4.046 1.00 97.25 100 ASP A C 1
ATOM 819 O O . ASP A 1 100 ? -7.293 -13.162 4.953 1.00 97.25 100 ASP A O 1
ATOM 823 N N . MET A 1 101 ? -5.364 -12.597 3.953 1.00 95.25 101 MET A N 1
ATOM 824 C CA . MET A 1 101 ? -5.047 -11.524 4.901 1.00 95.25 101 MET A CA 1
ATOM 825 C C . MET A 1 101 ? -6.115 -10.429 4.864 1.00 95.25 101 MET A C 1
ATOM 827 O O . MET A 1 101 ? -6.622 -10.013 5.906 1.00 95.25 101 MET A O 1
ATOM 831 N N . LYS A 1 102 ? -6.507 -9.994 3.667 1.00 96.25 102 LYS A N 1
ATOM 832 C CA . LYS A 1 102 ? -7.551 -8.989 3.479 1.00 96.25 102 LYS A CA 1
ATOM 833 C C . LYS A 1 102 ? -8.907 -9.455 4.016 1.00 96.25 102 LYS A C 1
ATOM 835 O O . LYS A 1 102 ? -9.645 -8.645 4.558 1.00 96.25 102 LYS A O 1
ATOM 840 N N . ALA A 1 103 ? -9.239 -10.739 3.893 1.00 96.50 103 ALA A N 1
ATOM 841 C CA . ALA A 1 103 ? -10.471 -11.305 4.444 1.00 96.50 103 ALA A CA 1
ATOM 842 C C . ALA A 1 103 ? -10.445 -11.441 5.977 1.00 96.50 103 ALA A C 1
ATOM 844 O O . ALA A 1 103 ? -11.500 -11.565 6.597 1.00 96.50 103 ALA A O 1
ATOM 845 N N . SER A 1 104 ? -9.258 -11.428 6.590 1.00 94.06 104 SER A N 1
ATOM 846 C CA . SER A 1 104 ? -9.091 -11.543 8.043 1.00 94.06 104 SER A CA 1
ATOM 847 C C . SER A 1 104 ? -9.294 -10.229 8.813 1.00 94.06 104 SER A C 1
ATOM 849 O O . SER A 1 104 ? -9.412 -10.268 10.038 1.00 94.06 104 SER A O 1
ATOM 851 N N . GLY A 1 105 ? -9.330 -9.084 8.122 1.00 93.69 105 GLY A N 1
ATOM 852 C CA . GLY A 1 105 ? -9.530 -7.753 8.711 1.00 93.69 105 GLY A CA 1
ATOM 853 C C . GLY A 1 105 ? -10.703 -6.987 8.091 1.00 93.69 105 GLY A C 1
ATOM 854 O O . GLY A 1 105 ? -11.330 -7.459 7.142 1.00 93.69 105 GLY A O 1
ATOM 855 N N . ASP A 1 106 ? -10.987 -5.790 8.608 1.00 95.81 106 ASP A N 1
ATOM 856 C CA . ASP A 1 106 ? -12.017 -4.886 8.066 1.00 95.81 106 ASP A CA 1
ATOM 857 C C . ASP A 1 106 ? -11.364 -3.880 7.113 1.00 95.81 106 ASP A C 1
ATOM 859 O O . ASP A 1 106 ? -11.224 -2.692 7.406 1.00 95.81 106 ASP A O 1
ATOM 863 N N . TYR A 1 107 ? -10.870 -4.393 5.985 1.00 95.94 107 TYR A N 1
ATOM 864 C CA . TYR A 1 107 ? -10.121 -3.607 5.010 1.00 95.94 107 TYR A CA 1
ATOM 865 C C . TYR A 1 107 ? -11.033 -2.878 4.020 1.00 95.94 107 TYR A C 1
ATOM 867 O O . TYR A 1 107 ? -11.771 -3.501 3.251 1.00 95.94 107 TYR A O 1
ATOM 875 N N . GLU A 1 108 ? -10.884 -1.558 3.929 1.00 95.12 108 GLU A N 1
ATOM 876 C CA . GLU A 1 108 ? -11.545 -0.728 2.921 1.00 95.12 108 GLU A CA 1
ATOM 877 C C . GLU A 1 108 ? -10.547 -0.088 1.959 1.00 95.12 108 GLU A C 1
ATOM 879 O O . GLU A 1 108 ? -9.397 0.169 2.307 1.00 95.12 108 GLU A O 1
ATOM 884 N N . VAL A 1 109 ? -10.973 0.167 0.717 1.00 95.44 109 VAL A N 1
ATOM 885 C CA . VAL A 1 109 ? -10.110 0.854 -0.250 1.00 95.44 109 VAL A CA 1
ATOM 886 C C . VAL A 1 109 ? -10.009 2.327 0.117 1.00 95.44 109 VAL A C 1
ATOM 888 O O . VAL A 1 109 ? -11.004 3.047 0.053 1.00 95.44 109 VAL A O 1
ATOM 891 N N . VAL A 1 110 ? -8.790 2.782 0.386 1.00 94.75 110 VAL A N 1
ATOM 892 C CA . VAL A 1 110 ? -8.504 4.175 0.750 1.00 94.75 110 VAL A CA 1
ATOM 893 C C . VAL A 1 110 ? -7.768 4.943 -0.335 1.00 94.75 110 VAL A C 1
ATOM 895 O O . VAL A 1 110 ? -7.753 6.170 -0.302 1.00 94.75 110 VAL A O 1
ATOM 898 N N . TYR A 1 111 ? -7.174 4.256 -1.316 1.00 94.00 111 TYR A N 1
ATOM 899 C CA . TYR A 1 111 ? -6.475 4.908 -2.421 1.00 94.00 111 TYR A CA 1
ATOM 900 C C . TYR A 1 111 ? -6.420 4.038 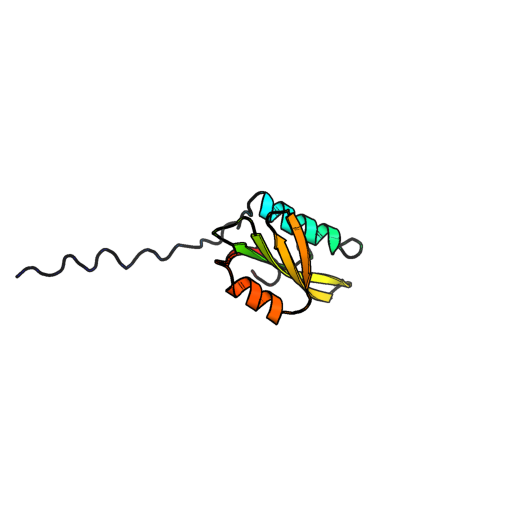-3.676 1.00 94.00 111 TYR A C 1
ATOM 902 O O . TYR A 1 111 ? -6.231 2.822 -3.601 1.00 94.00 111 TYR A O 1
ATOM 910 N N . LYS A 1 112 ? -6.570 4.686 -4.837 1.00 95.00 112 LYS A N 1
ATOM 911 C CA . LYS A 1 112 ? -6.462 4.067 -6.159 1.00 95.00 112 LYS A CA 1
ATOM 912 C C . LYS A 1 112 ? -5.713 4.977 -7.125 1.00 95.00 112 LYS A C 1
ATOM 914 O O . LYS A 1 112 ? -5.982 6.177 -7.171 1.00 95.00 112 LYS A O 1
ATOM 919 N N . SER A 1 113 ? -4.827 4.410 -7.938 1.00 93.06 113 SER A N 1
ATOM 920 C CA . SER A 1 113 ? -4.158 5.128 -9.026 1.00 93.06 113 SER A CA 1
ATOM 921 C C . SER A 1 113 ? -3.751 4.203 -10.180 1.00 93.06 113 SER A C 1
ATOM 923 O O . SER A 1 113 ? -3.856 2.976 -10.102 1.00 93.06 113 SER A O 1
ATOM 925 N N . GLY A 1 114 ? -3.309 4.800 -11.292 1.00 91.06 114 GLY A N 1
ATOM 926 C CA . GLY A 1 114 ? -2.835 4.060 -12.465 1.00 91.06 114 GLY A CA 1
ATOM 927 C C . GLY A 1 114 ? -3.924 3.203 -13.118 1.00 91.06 114 GLY A C 1
ATOM 928 O O . GLY A 1 114 ? -4.965 3.724 -13.519 1.00 91.06 114 GLY A O 1
ATOM 929 N N . LYS A 1 115 ? -3.678 1.895 -13.238 1.00 88.69 115 LYS A N 1
ATOM 930 C CA . LYS A 1 115 ? -4.613 0.909 -13.808 1.00 88.69 115 LYS A CA 1
ATOM 931 C C . LYS A 1 115 ? -5.899 0.719 -12.990 1.00 88.69 115 LYS A C 1
ATOM 933 O O . LYS A 1 115 ? -6.878 0.232 -13.542 1.00 88.69 115 LYS A O 1
ATOM 938 N N . PHE A 1 116 ? -5.915 1.117 -11.716 1.00 84.94 116 PHE A N 1
ATOM 939 C CA . PHE A 1 116 ? -7.056 0.932 -10.809 1.00 84.94 116 PHE A CA 1
ATOM 940 C C . PHE A 1 116 ? -7.985 2.159 -10.696 1.00 84.94 116 PHE A C 1
ATOM 942 O O . PHE A 1 116 ? -8.765 2.234 -9.745 1.00 84.94 116 PHE A O 1
ATOM 949 N N . LYS A 1 117 ? -7.872 3.130 -11.616 1.00 69.38 117 LYS A N 1
ATOM 950 C CA . LYS A 1 117 ? -8.684 4.364 -11.656 1.00 69.38 117 LYS A CA 1
ATOM 951 C C . LYS A 1 117 ? -10.190 4.111 -11.724 1.00 69.38 117 LYS A C 1
ATOM 953 O O . LYS A 1 117 ? -10.608 3.195 -12.464 1.00 69.38 117 LYS A O 1
#

Sequence (117 aa):
MKKGLSILLMLVAVITLTACGSKLDKTGEEFKNKIVKEEAYKDKNKEENFSFLIYQDKDSNRYLADVWVPVEEDSALEYYFYYDEDKRLDKSESKAAFDDMKASGDYEVVYKSGKFK

Foldseek 3Di:
DDPDPPPPPDPPPPPPPPPDDLDDDPLRVVLLLVCLVVLPDDPNSDSQSKWWFKKAFPVARKIKIFMFGDDDPPHTDTKIWIQHNVRDIDIDPDPVVRVVVPVVGRIDGRDTDDPRD

Secondary structure (DSSP, 8-state):
------SSSSS--------S-----HHHHHHHHHHHHHS--TT--SGGGSEEEEEEETTSS-EEEEEEEE-SSS-EEEEEEEE-TT--EEEES-HHHHHHHHHHTTEEEEEE-GGG-

Organism: NCBI:txid1244145